Protein AF-A0A938PTU2-F1 (afdb_monomer_lite)

Structure (mmCIF, N/CA/C/O backbone):
data_AF-A0A938PTU2-F1
#
_entry.id   AF-A0A938PTU2-F1
#
loop_
_atom_site.group_PDB
_atom_site.id
_atom_site.type_symbol
_atom_site.label_atom_id
_atom_site.label_alt_id
_atom_site.label_comp_id
_atom_site.label_asym_id
_atom_site.label_entity_id
_atom_site.label_seq_id
_atom_site.pdbx_PDB_ins_code
_atom_site.Cartn_x
_atom_site.Cartn_y
_atom_site.Cartn_z
_atom_site.occupancy
_atom_site.B_iso_or_equiv
_atom_site.auth_seq_id
_atom_site.auth_comp_id
_atom_site.auth_asym_id
_atom_site.auth_atom_id
_atom_site.pdbx_PDB_model_num
ATOM 1 N N . MET A 1 1 ? 15.309 -16.798 3.070 1.00 49.06 1 MET A N 1
ATOM 2 C CA . MET A 1 1 ? 15.385 -15.838 1.944 1.00 49.06 1 MET A CA 1
ATOM 3 C C . MET A 1 1 ? 15.038 -16.570 0.658 1.00 49.06 1 MET A C 1
ATOM 5 O O . MET A 1 1 ? 15.731 -17.523 0.319 1.00 49.06 1 MET A O 1
ATOM 9 N N . HIS A 1 2 ? 13.939 -16.201 -0.005 1.00 51.19 2 HIS A N 1
ATOM 10 C CA . HIS A 1 2 ? 13.496 -16.841 -1.250 1.00 51.19 2 HIS A CA 1
ATOM 11 C C . HIS A 1 2 ? 14.167 -16.181 -2.463 1.00 51.19 2 HIS A C 1
ATOM 13 O O . HIS A 1 2 ? 14.343 -14.970 -2.491 1.00 51.19 2 HIS A O 1
ATOM 19 N N . LYS A 1 3 ? 14.544 -16.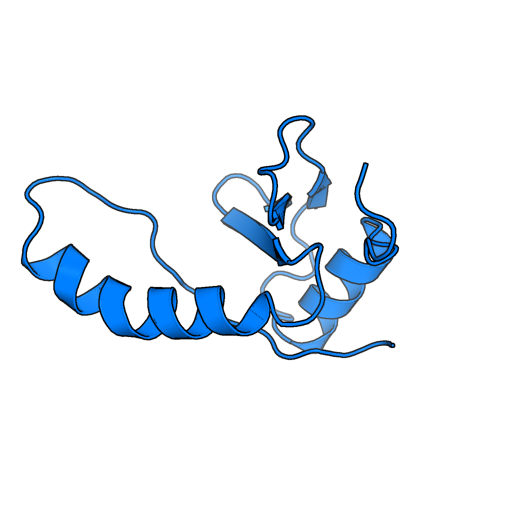979 -3.468 1.00 45.62 3 LYS A N 1
ATOM 20 C CA . LYS A 1 3 ? 15.401 -16.568 -4.598 1.00 45.62 3 LYS A CA 1
ATOM 21 C C . LYS A 1 3 ? 14.755 -15.606 -5.619 1.00 45.62 3 LYS A C 1
ATOM 23 O O . LYS A 1 3 ? 15.465 -15.149 -6.504 1.00 45.62 3 LYS A O 1
ATOM 28 N N . ASN A 1 4 ? 13.467 -15.268 -5.480 1.00 55.12 4 ASN A N 1
ATOM 29 C CA . ASN A 1 4 ? 12.686 -14.517 -6.480 1.00 55.12 4 ASN A CA 1
ATOM 30 C C . ASN A 1 4 ? 12.007 -13.256 -5.908 1.00 55.12 4 ASN A C 1
ATOM 32 O O . ASN A 1 4 ? 10.887 -12.929 -6.293 1.00 55.12 4 ASN A O 1
ATOM 36 N N . GLU A 1 5 ? 12.636 -12.583 -4.947 1.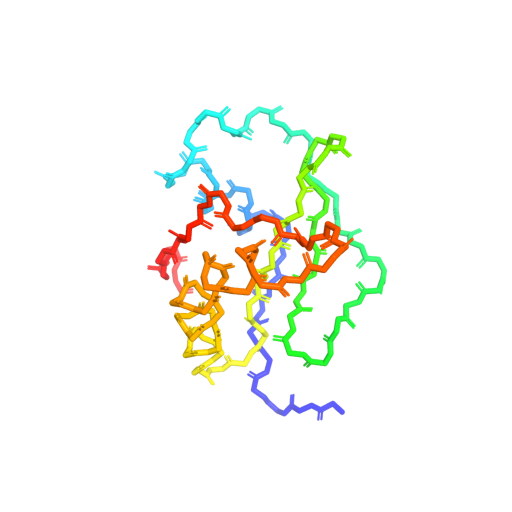00 57.84 5 GLU A N 1
ATOM 37 C CA . GLU A 1 5 ? 12.079 -11.354 -4.373 1.00 57.84 5 GLU A CA 1
ATOM 38 C C . GLU A 1 5 ? 12.160 -10.196 -5.381 1.00 57.84 5 GLU A C 1
ATOM 40 O O . GLU A 1 5 ? 13.226 -9.913 -5.937 1.00 57.84 5 GLU A O 1
ATOM 45 N N . LEU A 1 6 ? 11.034 -9.524 -5.629 1.00 63.72 6 LEU A N 1
ATOM 46 C CA . LEU A 1 6 ? 11.003 -8.330 -6.474 1.00 63.72 6 LEU A CA 1
ATOM 47 C C . LEU A 1 6 ? 11.799 -7.201 -5.801 1.00 63.72 6 LEU A C 1
ATOM 49 O O . LEU A 1 6 ? 11.618 -6.916 -4.614 1.00 63.72 6 LEU A O 1
ATOM 53 N N . LYS A 1 7 ? 12.674 -6.525 -6.557 1.00 62.97 7 LYS A N 1
ATOM 54 C CA . LYS A 1 7 ? 13.428 -5.363 -6.057 1.00 62.97 7 LYS A CA 1
ATOM 55 C C . LYS A 1 7 ? 12.485 -4.178 -5.868 1.00 62.97 7 LYS A C 1
ATOM 57 O O . LYS A 1 7 ? 12.265 -3.392 -6.780 1.00 62.97 7 LYS A O 1
ATOM 62 N N . GLN A 1 8 ? 11.947 -4.050 -4.664 1.00 69.81 8 GLN A N 1
ATOM 63 C CA . GLN A 1 8 ? 10.995 -3.005 -4.310 1.00 69.81 8 GLN A CA 1
ATOM 64 C C . GLN A 1 8 ? 11.670 -1.951 -3.440 1.00 69.81 8 GLN A C 1
ATOM 66 O O . GLN A 1 8 ? 12.246 -2.254 -2.394 1.00 69.81 8 GLN A O 1
ATOM 71 N N . ASN A 1 9 ? 11.602 -0.697 -3.873 1.00 80.25 9 ASN A N 1
ATOM 72 C CA . ASN A 1 9 ? 12.073 0.458 -3.118 1.00 80.25 9 ASN A CA 1
ATOM 73 C C . ASN A 1 9 ? 10.962 1.515 -3.046 1.00 80.25 9 ASN A C 1
ATOM 75 O O . ASN A 1 9 ? 9.983 1.451 -3.788 1.00 80.25 9 ASN A O 1
ATOM 79 N N . SER A 1 10 ? 11.089 2.472 -2.127 1.00 87.12 10 SER A N 1
ATOM 80 C CA . SER A 1 10 ? 10.064 3.503 -1.926 1.00 87.12 10 SER A CA 1
ATOM 81 C C . SER A 1 10 ? 9.835 4.367 -3.171 1.00 87.12 10 SER A C 1
ATOM 83 O O . SER A 1 10 ? 8.723 4.835 -3.374 1.00 87.12 10 SER A O 1
ATOM 85 N N . THR A 1 11 ? 10.848 4.541 -4.027 1.00 91.25 11 THR A N 1
ATOM 86 C CA . THR A 1 11 ? 10.735 5.299 -5.283 1.00 91.25 11 THR A CA 1
ATOM 87 C C . THR A 1 11 ? 9.776 4.632 -6.266 1.00 91.25 11 THR A C 1
ATOM 89 O O . THR A 1 11 ? 8.918 5.309 -6.824 1.00 91.25 11 THR A O 1
ATOM 92 N N . LEU A 1 12 ? 9.869 3.309 -6.437 1.00 91.69 12 LEU A N 1
ATOM 93 C CA . LEU A 1 12 ? 8.929 2.548 -7.262 1.00 91.69 12 LEU A CA 1
ATOM 94 C C . LEU A 1 12 ? 7.502 2.698 -6.729 1.00 91.69 12 LEU A C 1
ATOM 96 O O . LEU A 1 12 ? 6.587 2.990 -7.490 1.00 91.69 12 LEU A O 1
ATOM 100 N N . VAL A 1 13 ? 7.320 2.540 -5.416 1.00 93.50 13 VAL A N 1
ATOM 101 C CA . VAL A 1 13 ? 5.993 2.629 -4.790 1.00 93.50 13 VAL A CA 1
ATOM 102 C C . VAL A 1 13 ? 5.393 4.026 -4.950 1.00 93.50 13 VAL A C 1
ATOM 104 O O . VAL A 1 13 ? 4.233 4.143 -5.333 1.00 93.50 13 VAL A O 1
ATOM 107 N N . ALA A 1 14 ? 6.180 5.082 -4.737 1.00 94.88 14 ALA A N 1
ATOM 108 C CA . ALA A 1 14 ? 5.740 6.457 -4.965 1.00 94.88 14 ALA A CA 1
ATOM 109 C C . ALA A 1 14 ? 5.352 6.701 -6.435 1.00 94.88 14 ALA A C 1
ATOM 111 O O . ALA A 1 14 ? 4.323 7.316 -6.701 1.00 94.88 14 ALA A O 1
ATOM 112 N N . GLY A 1 15 ? 6.121 6.164 -7.390 1.00 95.31 15 GLY A N 1
ATOM 113 C CA . GLY A 1 15 ? 5.796 6.246 -8.815 1.00 95.31 15 GLY A CA 1
ATOM 114 C C . GLY A 1 15 ? 4.483 5.543 -9.171 1.00 95.31 15 GLY A C 1
ATOM 115 O O . GLY A 1 15 ? 3.666 6.101 -9.899 1.00 95.31 15 GLY A O 1
ATOM 116 N N . LEU A 1 16 ? 4.244 4.349 -8.620 1.00 95.12 16 LEU A N 1
ATOM 117 C CA . LEU A 1 16 ? 2.986 3.620 -8.816 1.00 95.12 16 LEU A CA 1
ATOM 118 C C . LEU A 1 16 ? 1.788 4.405 -8.270 1.00 95.12 16 LEU A C 1
ATOM 120 O O . LEU A 1 16 ? 0.768 4.499 -8.950 1.00 95.12 16 LEU A O 1
ATOM 124 N N . ILE A 1 17 ? 1.926 5.006 -7.083 1.00 96.69 17 ILE A N 1
ATOM 125 C CA . ILE A 1 17 ? 0.886 5.857 -6.490 1.00 96.69 17 ILE A CA 1
ATOM 126 C C . ILE A 1 17 ? 0.628 7.073 -7.378 1.00 96.69 17 ILE A C 1
ATOM 128 O O . ILE A 1 17 ? -0.521 7.343 -7.697 1.00 96.69 17 ILE A O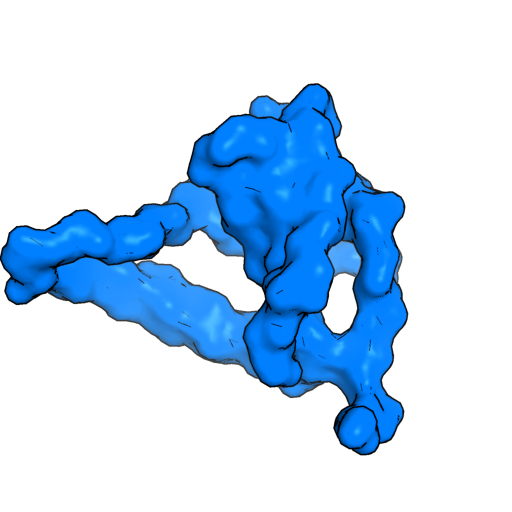 1
ATOM 132 N N . ALA A 1 18 ? 1.669 7.772 -7.830 1.00 96.50 18 ALA A N 1
ATOM 133 C CA . ALA A 1 18 ? 1.505 8.966 -8.656 1.00 96.50 18 ALA A CA 1
ATOM 134 C C . ALA A 1 18 ? 0.782 8.682 -9.985 1.00 96.50 18 ALA A C 1
ATOM 136 O O . ALA A 1 18 ? -0.027 9.492 -10.429 1.00 96.50 18 ALA A O 1
ATOM 137 N N . VAL A 1 19 ? 1.048 7.528 -10.607 1.00 96.62 19 VAL A N 1
ATOM 138 C CA . VAL A 1 19 ? 0.423 7.144 -11.883 1.00 96.62 19 VAL A CA 1
ATOM 139 C C . VAL A 1 19 ? -1.019 6.672 -11.698 1.00 96.62 19 VAL A C 1
ATOM 141 O O . VAL A 1 19 ? -1.877 7.012 -12.508 1.00 96.62 19 VAL A O 1
ATOM 144 N N . GLN A 1 20 ? -1.291 5.869 -10.670 1.00 96.62 20 GLN A N 1
ATOM 145 C CA . GLN A 1 20 ? -2.570 5.156 -10.550 1.00 96.62 20 GLN A CA 1
ATOM 146 C C . GLN A 1 20 ? -3.543 5.816 -9.572 1.00 96.62 20 GLN A C 1
ATOM 148 O O . GLN A 1 20 ? -4.756 5.701 -9.732 1.00 96.62 20 GLN A O 1
ATOM 153 N N . PHE A 1 21 ? -3.020 6.530 -8.577 1.00 96.50 21 PHE A N 1
ATOM 154 C CA . PHE A 1 21 ? -3.781 7.180 -7.513 1.00 96.50 21 PHE A CA 1
ATOM 155 C C . PHE A 1 21 ? -3.254 8.602 -7.257 1.00 96.50 21 PHE A C 1
ATOM 157 O O . PHE A 1 21 ? -2.770 8.896 -6.158 1.00 96.50 21 PHE A O 1
ATOM 164 N N . PRO A 1 22 ? -3.331 9.502 -8.256 1.00 96.62 22 PRO A N 1
ATOM 165 C CA . PRO A 1 22 ? -2.754 10.845 -8.170 1.00 96.62 22 PRO A CA 1
ATOM 166 C C . PRO A 1 22 ? -3.279 11.657 -6.978 1.00 96.62 22 PRO A C 1
ATOM 168 O O . PRO A 1 22 ? -2.564 12.491 -6.441 1.00 96.62 22 PRO A O 1
ATOM 171 N N . GLN A 1 23 ? -4.488 11.373 -6.485 1.00 96.75 23 GLN A N 1
ATOM 172 C CA . GLN A 1 23 ? -5.037 11.999 -5.279 1.00 96.75 23 GLN A CA 1
ATOM 173 C C . GLN A 1 23 ? -4.228 11.721 -3.996 1.00 96.75 23 GLN A C 1
ATOM 175 O O . GLN A 1 23 ? -4.424 12.405 -2.994 1.00 96.75 23 GLN A O 1
ATOM 180 N N . TYR A 1 24 ? -3.337 10.726 -4.007 1.00 96.69 24 TYR A N 1
ATOM 181 C CA . TYR A 1 24 ? -2.487 10.361 -2.874 1.00 96.69 24 TYR A CA 1
ATOM 182 C C . TYR A 1 24 ? -0.993 10.621 -3.125 1.00 96.69 24 TYR A C 1
ATOM 184 O O . TYR A 1 24 ? -0.184 10.290 -2.260 1.00 96.69 24 TYR A O 1
ATOM 192 N N . SER A 1 25 ? -0.605 11.193 -4.274 1.00 95.56 25 SER A N 1
ATOM 193 C CA . SER A 1 25 ? 0.811 11.357 -4.659 1.00 95.56 25 SER A CA 1
ATOM 194 C C . SER A 1 25 ? 1.609 12.230 -3.694 1.00 95.56 25 SER A C 1
ATOM 196 O O . SER A 1 25 ? 2.791 11.984 -3.477 1.00 95.56 25 SER A O 1
ATOM 198 N N . GLU A 1 26 ? 0.946 13.216 -3.091 1.00 95.38 26 GLU A N 1
ATOM 199 C CA . GLU A 1 26 ? 1.565 14.182 -2.180 1.00 95.38 26 GLU A CA 1
ATOM 200 C C . GLU A 1 26 ? 1.647 13.679 -0.730 1.00 95.38 26 GLU A C 1
ATOM 202 O O . GLU A 1 26 ? 2.186 14.363 0.143 1.00 95.38 26 GLU A O 1
ATOM 207 N N . LEU A 1 27 ? 1.100 12.494 -0.434 1.00 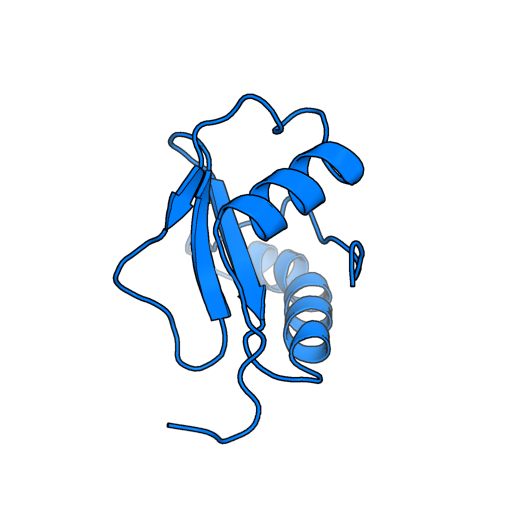96.75 27 LEU A N 1
ATOM 208 C CA . LEU A 1 27 ? 1.134 11.949 0.917 1.00 96.75 27 LEU A CA 1
ATOM 209 C C . LEU A 1 27 ? 2.527 11.377 1.246 1.00 96.75 27 LEU A C 1
ATOM 211 O O . LEU A 1 27 ? 3.114 10.664 0.430 1.00 96.75 27 LEU A O 1
ATOM 215 N N . PRO A 1 28 ? 3.053 11.610 2.467 1.00 95.88 28 PRO A N 1
ATOM 216 C CA . PRO A 1 28 ? 4.322 11.029 2.897 1.00 95.88 28 PRO A CA 1
ATOM 217 C C . PRO A 1 28 ? 4.315 9.501 2.804 1.00 95.88 28 PRO A C 1
ATOM 219 O O . PRO A 1 28 ? 3.407 8.858 3.325 1.00 95.88 28 PRO A O 1
ATOM 222 N N . LEU A 1 29 ? 5.354 8.916 2.203 1.00 95.62 29 LEU A N 1
ATOM 223 C CA . LEU A 1 29 ? 5.499 7.468 2.059 1.00 95.62 29 LEU A CA 1
ATOM 224 C C . LEU A 1 29 ? 6.684 6.955 2.884 1.00 95.62 29 LEU A C 1
ATOM 226 O O . LEU A 1 29 ? 7.832 7.324 2.635 1.00 95.62 29 LEU A O 1
ATOM 230 N N . GLN A 1 30 ? 6.421 6.062 3.837 1.00 93.75 30 GLN A N 1
ATOM 231 C CA . GLN A 1 30 ? 7.447 5.501 4.719 1.00 93.75 30 GLN A CA 1
ATOM 232 C C . GLN A 1 30 ? 7.411 3.968 4.719 1.00 93.75 30 GLN A C 1
ATOM 234 O O . GLN A 1 30 ? 6.351 3.389 4.958 1.00 93.75 30 GLN A O 1
ATOM 239 N N . PRO A 1 31 ? 8.540 3.275 4.485 1.00 91.38 31 PRO A N 1
ATOM 240 C CA . PRO A 1 31 ? 8.584 1.823 4.613 1.00 91.38 31 PRO A CA 1
ATOM 241 C C . PRO A 1 31 ? 8.408 1.420 6.081 1.00 91.38 31 PRO A C 1
ATOM 243 O O . PRO A 1 31 ? 9.028 2.007 6.969 1.00 91.38 31 PRO A O 1
ATOM 246 N N . LEU A 1 32 ? 7.602 0.393 6.346 1.00 90.19 32 LEU A N 1
ATOM 247 C CA . LEU A 1 32 ? 7.541 -0.207 7.678 1.00 90.19 32 LEU A CA 1
ATOM 248 C C . LEU A 1 32 ? 8.629 -1.274 7.832 1.00 90.19 32 LEU A C 1
ATOM 250 O O . LEU A 1 32 ? 8.866 -2.074 6.928 1.00 90.19 32 LEU A O 1
ATOM 254 N N . ALA A 1 33 ? 9.260 -1.311 9.010 1.00 77.12 33 ALA A N 1
ATOM 255 C CA . ALA A 1 33 ? 10.252 -2.333 9.350 1.00 77.12 33 ALA A CA 1
ATOM 256 C C . ALA A 1 33 ? 9.637 -3.746 9.399 1.00 77.12 33 ALA A C 1
ATOM 258 O O . ALA A 1 33 ? 10.291 -4.726 9.048 1.00 77.12 33 ALA A O 1
ATOM 259 N N . ALA A 1 34 ? 8.365 -3.844 9.795 1.00 68.12 34 ALA A N 1
ATOM 260 C CA . ALA A 1 34 ? 7.592 -5.073 9.712 1.00 68.12 34 ALA A CA 1
ATOM 261 C C . ALA A 1 34 ? 7.036 -5.234 8.290 1.00 68.12 34 ALA A C 1
ATOM 263 O O . ALA A 1 34 ? 6.122 -4.519 7.882 1.00 68.12 34 ALA A O 1
ATOM 264 N N . SER A 1 35 ? 7.582 -6.192 7.543 1.00 65.62 35 SER A N 1
ATOM 265 C CA . SER A 1 35 ? 6.984 -6.689 6.303 1.00 65.62 35 SER A CA 1
ATOM 266 C C . SER A 1 35 ? 6.504 -8.116 6.541 1.00 65.62 35 SER A C 1
ATOM 268 O O . SER A 1 35 ? 7.200 -8.922 7.159 1.00 65.62 35 SER A O 1
ATOM 270 N N . GLY A 1 36 ? 5.276 -8.417 6.118 1.00 66.12 36 GLY A N 1
ATOM 271 C CA . GLY A 1 36 ? 4.796 -9.796 6.116 1.00 66.12 36 GLY A CA 1
ATOM 272 C C . GLY A 1 36 ? 5.620 -10.630 5.133 1.00 66.12 36 GLY A C 1
ATOM 273 O O . GLY A 1 36 ? 6.268 -10.088 4.241 1.00 66.12 36 GLY A O 1
ATOM 274 N N . SER A 1 37 ? 5.569 -11.957 5.242 1.00 70.94 37 SER A N 1
ATOM 275 C CA . SER A 1 37 ? 6.328 -12.848 4.349 1.00 70.94 37 SER A CA 1
ATOM 276 C C . SER A 1 37 ? 6.001 -12.667 2.857 1.00 70.94 37 SER A C 1
ATOM 278 O O . SER A 1 37 ? 6.832 -12.991 2.011 1.00 70.94 37 SER A O 1
ATOM 280 N N . SER A 1 38 ? 4.813 -12.144 2.536 1.00 79.94 38 SER A N 1
ATOM 281 C CA . SER A 1 38 ? 4.280 -12.010 1.175 1.00 79.94 38 SER A CA 1
ATOM 282 C C . SER A 1 38 ? 4.165 -10.573 0.657 1.00 79.94 38 SER A C 1
ATOM 284 O O . SER A 1 38 ? 3.991 -10.385 -0.545 1.00 79.94 38 SER A O 1
ATOM 286 N N . ASN A 1 39 ? 4.241 -9.561 1.529 1.00 87.25 39 ASN A N 1
ATOM 287 C CA . ASN A 1 39 ? 4.040 -8.160 1.155 1.00 87.25 39 ASN A CA 1
ATOM 288 C C . ASN A 1 39 ? 5.009 -7.236 1.894 1.00 87.25 39 ASN A C 1
ATOM 290 O O . ASN A 1 39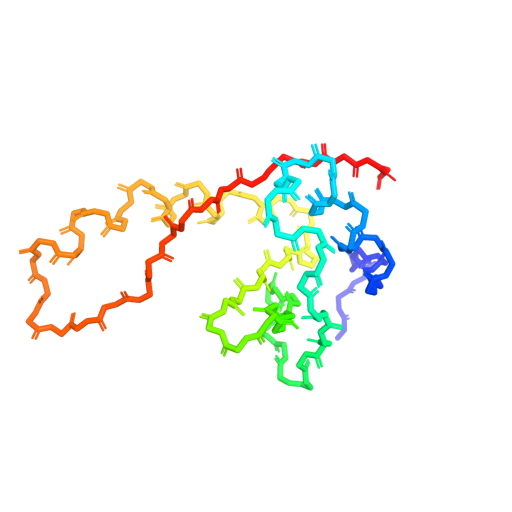 ? 5.138 -7.304 3.121 1.00 87.25 39 ASN A O 1
ATOM 294 N N . ARG A 1 40 ? 5.594 -6.288 1.161 1.00 89.38 40 ARG A N 1
ATOM 295 C CA . ARG A 1 40 ? 6.218 -5.105 1.756 1.00 89.38 40 ARG A CA 1
ATOM 296 C C . ARG A 1 40 ? 5.146 -4.077 2.061 1.00 89.38 40 ARG A C 1
ATOM 298 O O . ARG A 1 40 ? 4.246 -3.840 1.256 1.00 89.38 40 ARG A O 1
ATOM 305 N N . LEU A 1 41 ? 5.255 -3.495 3.249 1.00 91.81 41 LEU A N 1
ATOM 306 C CA . LEU A 1 41 ? 4.290 -2.542 3.766 1.00 91.81 41 LEU A CA 1
ATOM 307 C C . LEU A 1 41 ? 4.895 -1.143 3.769 1.00 91.81 41 LEU A C 1
ATOM 309 O O . LEU A 1 41 ? 6.030 -0.947 4.214 1.00 91.81 41 LEU A O 1
ATOM 313 N N . TYR A 1 42 ? 4.113 -0.175 3.308 1.00 93.25 42 TYR A N 1
ATOM 314 C CA . TYR A 1 42 ? 4.458 1.239 3.360 1.00 93.25 42 TYR A CA 1
ATOM 315 C C . TYR A 1 42 ? 3.307 2.007 3.998 1.00 93.25 42 TYR A C 1
ATOM 317 O O . TYR A 1 42 ? 2.151 1.823 3.622 1.00 93.25 42 TYR A O 1
ATOM 325 N N . ARG A 1 43 ? 3.615 2.872 4.959 1.00 95.06 43 ARG A N 1
ATOM 326 C CA . ARG A 1 43 ? 2.666 3.847 5.487 1.00 95.06 43 ARG A CA 1
ATOM 327 C C . ARG A 1 43 ? 2.562 4.990 4.485 1.00 95.06 43 ARG A C 1
ATOM 329 O O . ARG A 1 43 ? 3.595 5.497 4.048 1.00 95.06 43 ARG A O 1
ATOM 336 N N . LEU A 1 44 ? 1.338 5.368 4.139 1.00 96.44 44 LEU A N 1
ATOM 337 C CA . LEU A 1 44 ? 1.026 6.473 3.243 1.00 96.44 44 LEU A CA 1
ATOM 338 C C . LEU A 1 44 ? 0.184 7.500 4.008 1.00 96.44 44 LEU A C 1
ATOM 340 O O . LEU A 1 44 ? -0.940 7.220 4.421 1.00 96.44 44 LEU A O 1
ATOM 344 N N . GLY A 1 45 ? 0.750 8.678 4.249 1.00 95.81 45 GLY A N 1
ATOM 345 C CA . GLY A 1 45 ? 0.174 9.644 5.180 1.00 95.81 45 GLY A CA 1
ATOM 346 C C . GLY A 1 45 ? 0.015 9.054 6.586 1.00 95.81 45 GLY A C 1
ATOM 347 O O . GLY A 1 45 ? 0.837 8.256 7.039 1.00 95.81 45 GLY A O 1
ATOM 348 N N . ASN A 1 46 ? -1.048 9.447 7.282 1.00 93.81 46 ASN A N 1
ATOM 349 C CA . ASN A 1 46 ? -1.296 8.988 8.651 1.00 93.81 46 ASN A CA 1
ATOM 350 C C . ASN A 1 46 ? -2.166 7.727 8.703 1.00 93.81 46 ASN A C 1
ATOM 352 O O . ASN A 1 46 ? -1.949 6.883 9.575 1.00 93.81 46 ASN A O 1
ATOM 356 N N . ASP A 1 47 ? -3.060 7.559 7.726 1.00 92.88 47 ASP A N 1
ATOM 357 C CA . ASP A 1 47 ? -4.185 6.623 7.836 1.00 92.88 47 ASP A CA 1
ATOM 358 C C . ASP A 1 47 ? -4.147 5.478 6.817 1.00 92.88 47 ASP A C 1
ATOM 360 O O . ASP A 1 47 ? -4.883 4.504 6.960 1.00 92.88 47 ASP A O 1
ATOM 364 N N . LEU A 1 48 ? -3.288 5.557 5.792 1.00 95.75 48 LEU A N 1
ATOM 365 C CA . LEU A 1 48 ? -3.264 4.578 4.708 1.00 95.75 48 LEU A CA 1
ATOM 366 C C . LEU A 1 48 ? -2.058 3.645 4.795 1.00 95.75 48 LEU A C 1
ATOM 368 O O . LEU A 1 48 ? -0.963 3.998 5.248 1.00 95.75 48 LEU A O 1
ATOM 372 N N . LEU A 1 49 ? -2.271 2.428 4.303 1.00 94.31 49 LEU A N 1
ATOM 373 C CA . LEU A 1 49 ? -1.262 1.386 4.212 1.00 94.31 49 LEU A CA 1
ATOM 374 C C . LEU A 1 49 ? -1.221 0.846 2.784 1.00 94.31 49 LEU A C 1
ATOM 376 O O . LEU A 1 49 ? -2.226 0.371 2.261 1.00 94.31 49 LEU A O 1
ATOM 380 N N . VAL A 1 50 ? -0.042 0.871 2.174 1.00 93.94 50 VAL A N 1
ATOM 381 C CA . VAL A 1 50 ? 0.217 0.261 0.870 1.00 93.94 50 VAL A CA 1
ATOM 382 C C . VAL A 1 50 ? 0.826 -1.117 1.085 1.00 93.94 50 VAL A C 1
ATOM 384 O O . VAL A 1 50 ? 1.806 -1.272 1.818 1.00 93.94 50 VAL A O 1
ATOM 387 N N . ARG A 1 51 ? 0.244 -2.118 0.423 1.00 92.38 51 ARG A N 1
ATOM 388 C CA . ARG A 1 51 ? 0.704 -3.509 0.413 1.00 92.38 51 ARG A CA 1
ATOM 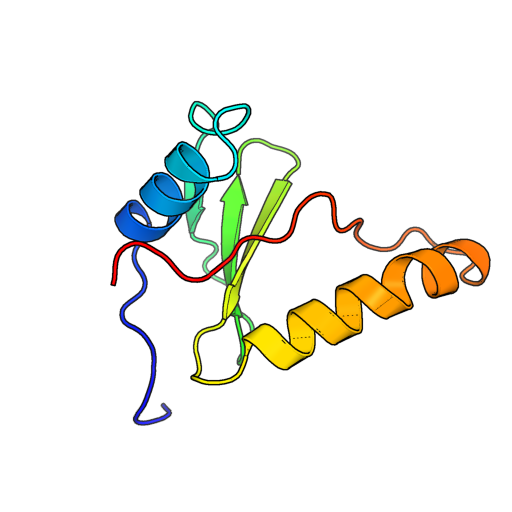389 C C . ARG A 1 51 ? 1.216 -3.834 -0.981 1.00 92.38 51 ARG A C 1
ATOM 391 O O . ARG A 1 51 ? 0.438 -3.817 -1.929 1.00 92.38 51 ARG A O 1
ATOM 398 N N . LEU A 1 52 ? 2.509 -4.120 -1.097 1.00 90.31 52 LEU A N 1
ATOM 399 C CA . LEU A 1 52 ? 3.130 -4.479 -2.366 1.00 90.31 52 LEU A CA 1
ATOM 400 C C . LEU A 1 52 ? 3.618 -5.937 -2.320 1.00 90.31 52 LEU A C 1
ATOM 402 O O . LEU A 1 52 ? 4.471 -6.250 -1.481 1.00 90.31 52 LEU A O 1
ATOM 406 N N . PRO A 1 53 ? 3.111 -6.835 -3.186 1.00 89.38 53 PRO A N 1
ATOM 407 C CA . PRO A 1 53 ? 3.492 -8.243 -3.160 1.00 89.38 53 PRO A CA 1
ATOM 408 C C . PRO A 1 53 ? 4.969 -8.451 -3.472 1.00 89.38 53 PRO A C 1
ATOM 410 O O . PRO A 1 53 ? 5.454 -7.950 -4.478 1.00 89.38 53 PRO A O 1
ATOM 413 N N . THR A 1 54 ? 5.688 -9.228 -2.666 1.00 85.69 54 THR A N 1
ATOM 414 C CA . THR A 1 54 ? 7.138 -9.453 -2.843 1.00 85.69 54 THR A CA 1
ATOM 415 C C . THR A 1 54 ? 7.474 -10.597 -3.797 1.00 85.69 54 THR A C 1
ATOM 417 O O . THR A 1 54 ? 8.630 -10.740 -4.202 1.00 85.69 54 THR A O 1
ATOM 420 N N . GLN A 1 55 ? 6.480 -11.413 -4.158 1.00 82.06 55 GLN A N 1
ATOM 421 C CA . GLN A 1 55 ? 6.636 -12.621 -4.965 1.00 82.06 55 GLN A CA 1
ATOM 422 C C . GLN A 1 55 ? 5.799 -12.559 -6.252 1.00 82.06 55 GLN A C 1
ATOM 424 O O . GLN A 1 55 ? 4.670 -12.051 -6.227 1.00 82.06 55 GLN A O 1
ATOM 429 N N . PRO A 1 56 ? 6.292 -13.140 -7.364 1.00 75.81 56 PRO A N 1
ATOM 430 C CA . PRO A 1 56 ? 5.486 -13.355 -8.561 1.00 75.81 56 PRO A CA 1
ATOM 431 C C . PRO A 1 56 ? 4.185 -14.099 -8.230 1.00 75.81 56 PRO A C 1
ATOM 433 O O . PRO A 1 56 ? 4.195 -15.068 -7.474 1.00 75.81 56 PRO A O 1
ATOM 436 N N . GLY A 1 57 ? 3.062 -13.639 -8.785 1.00 78.88 57 GLY A N 1
ATOM 437 C CA . GLY A 1 57 ? 1.737 -14.214 -8.521 1.00 78.88 57 GLY A CA 1
ATOM 438 C C . GLY A 1 57 ? 1.053 -13.722 -7.238 1.00 78.88 57 GLY A C 1
ATOM 439 O O . GLY A 1 57 ? -0.121 -14.022 -7.034 1.00 78.88 57 GLY A O 1
ATOM 440 N N . GLY A 1 58 ? 1.717 -12.905 -6.411 1.00 79.25 58 GLY A N 1
ATOM 441 C CA . GLY A 1 58 ? 1.117 -12.335 -5.199 1.00 79.25 58 GLY A CA 1
ATOM 442 C C . GLY A 1 58 ? -0.089 -11.413 -5.450 1.00 79.25 58 GLY A C 1
ATOM 443 O O . GLY A 1 58 ? -0.888 -11.190 -4.548 1.00 79.25 58 GLY A O 1
ATOM 444 N N . GLY A 1 59 ? -0.301 -10.948 -6.686 1.00 82.31 59 GLY A N 1
ATOM 445 C CA . GLY A 1 59 ? -1.537 -10.253 -7.071 1.00 82.31 59 GLY A CA 1
ATOM 446 C C . GLY A 1 59 ? -2.803 -11.104 -6.890 1.00 82.31 59 GLY A C 1
ATOM 447 O O . GLY A 1 59 ? -3.857 -10.571 -6.556 1.00 82.31 59 GLY A O 1
ATOM 448 N N . ALA A 1 60 ? -2.711 -12.436 -7.002 1.00 84.69 60 ALA A N 1
ATOM 449 C CA . ALA A 1 60 ? -3.866 -13.321 -6.842 1.00 84.69 60 ALA A CA 1
ATOM 450 C C . ALA A 1 60 ? -4.481 -13.250 -5.431 1.00 84.69 60 ALA A C 1
ATOM 452 O O . ALA A 1 60 ? -5.701 -13.346 -5.283 1.00 84.69 60 ALA A O 1
ATOM 453 N N . SER A 1 61 ? -3.662 -13.047 -4.390 1.00 83.88 61 SER A N 1
ATOM 454 C CA . SER A 1 61 ? -4.185 -12.857 -3.033 1.00 83.88 61 SER A CA 1
ATOM 455 C C . SER A 1 61 ? -4.895 -11.517 -2.881 1.00 83.88 61 SER A C 1
ATOM 457 O O . SER A 1 61 ? -5.916 -11.470 -2.206 1.00 83.88 61 SER A O 1
ATOM 459 N N . ILE A 1 62 ? -4.412 -10.457 -3.541 1.00 87.06 62 ILE A N 1
ATOM 460 C CA . ILE A 1 62 ? -5.066 -9.139 -3.515 1.00 87.06 62 ILE A CA 1
ATOM 461 C C . ILE A 1 62 ? -6.452 -9.222 -4.157 1.00 87.06 62 ILE A C 1
ATOM 463 O O . ILE A 1 62 ? -7.422 -8.769 -3.559 1.00 87.06 62 ILE A O 1
ATOM 467 N N . ILE A 1 63 ? -6.565 -9.873 -5.319 1.00 88.81 63 ILE A N 1
ATOM 468 C CA . ILE A 1 63 ? -7.851 -10.068 -6.010 1.00 88.81 63 ILE A CA 1
ATOM 469 C C . ILE A 1 63 ? -8.834 -10.830 -5.114 1.00 88.81 63 ILE A C 1
ATOM 471 O O . ILE A 1 63 ? -9.997 -10.449 -4.981 1.00 88.81 63 ILE A O 1
ATOM 475 N N . LYS A 1 64 ? -8.365 -11.899 -4.459 1.00 89.69 64 LYS A N 1
ATOM 476 C CA . LYS A 1 64 ? -9.197 -12.663 -3.527 1.00 89.69 64 LYS A CA 1
ATOM 477 C C . LYS A 1 64 ? -9.637 -11.801 -2.342 1.00 89.69 64 LYS A C 1
ATOM 479 O O . LYS A 1 64 ? -10.812 -11.814 -1.999 1.00 89.69 64 LYS A O 1
ATOM 484 N N . GLU A 1 65 ? -8.729 -11.057 -1.723 1.00 89.19 65 GLU A N 1
ATOM 485 C CA . GLU A 1 65 ? -9.072 -10.171 -0.608 1.00 89.19 65 GLU A CA 1
ATOM 486 C C . GLU A 1 65 ? -10.097 -9.109 -1.022 1.00 89.19 65 GLU A C 1
ATOM 488 O O . GLU A 1 65 ? -11.080 -8.925 -0.313 1.00 89.19 65 GLU A O 1
ATOM 493 N N . GLN A 1 66 ? -9.933 -8.488 -2.192 1.00 90.44 66 GLN A N 1
ATOM 494 C CA . GLN A 1 66 ? -10.884 -7.513 -2.729 1.00 90.44 66 GLN A CA 1
ATOM 495 C C . GLN A 1 66 ? -12.284 -8.111 -2.919 1.00 90.44 66 GLN A C 1
ATOM 497 O O . GLN A 1 66 ? -13.272 -7.465 -2.586 1.00 90.44 66 GLN A O 1
ATOM 502 N N . ALA A 1 67 ? -12.379 -9.347 -3.415 1.00 92.00 67 ALA A N 1
ATOM 503 C CA . ALA A 1 67 ? -13.663 -10.014 -3.616 1.00 92.00 67 ALA A CA 1
ATOM 504 C C . ALA A 1 67 ? -14.383 -10.345 -2.295 1.00 92.00 67 ALA A C 1
ATOM 506 O O . ALA A 1 67 ? -15.608 -10.280 -2.227 1.00 92.00 67 ALA A O 1
ATOM 507 N N . TRP A 1 68 ? -13.636 -10.708 -1.248 1.00 92.75 68 TRP A N 1
ATOM 508 C CA . TRP A 1 68 ? -14.210 -11.143 0.031 1.00 92.75 68 TRP A CA 1
ATOM 509 C C . TRP A 1 68 ? -14.396 -10.017 1.048 1.00 92.75 68 TRP A C 1
ATOM 511 O O . TRP A 1 68 ? -15.215 -10.156 1.952 1.00 92.75 68 TRP A O 1
ATOM 521 N N . GLN A 1 69 ? -13.668 -8.910 0.924 1.00 91.81 69 GLN A N 1
ATOM 522 C CA . GLN A 1 69 ? -13.710 -7.799 1.871 1.00 91.81 69 GLN A CA 1
ATOM 523 C C . GLN A 1 69 ? -15.119 -7.227 2.128 1.00 91.81 69 GLN A C 1
ATOM 525 O O . GLN A 1 69 ? -15.459 -7.127 3.308 1.00 91.81 69 GLN A O 1
ATOM 530 N N . PRO A 1 70 ? -15.971 -6.927 1.125 1.00 89.38 70 PRO A N 1
ATOM 531 C CA . PRO A 1 70 ? -17.317 -6.417 1.404 1.00 89.38 70 PRO A CA 1
ATOM 532 C C . PRO A 1 70 ? -18.190 -7.458 2.119 1.00 89.38 70 PRO A C 1
ATOM 534 O O . PRO A 1 70 ? -18.852 -7.141 3.101 1.00 89.38 70 PRO A O 1
ATOM 537 N N . VAL A 1 71 ? -18.101 -8.729 1.708 1.00 92.75 71 VAL A N 1
ATOM 538 C CA . VAL A 1 71 ? -18.833 -9.840 2.340 1.00 92.75 71 VAL A CA 1
ATOM 539 C C . VAL A 1 71 ? -18.427 -9.997 3.809 1.00 92.75 71 VAL A C 1
ATOM 541 O O . VAL A 1 71 ? -19.266 -10.184 4.683 1.00 92.75 71 VAL A O 1
ATOM 544 N N . LEU A 1 72 ? -17.130 -9.908 4.109 1.00 91.06 72 LEU A N 1
ATOM 545 C CA . LEU A 1 72 ? -16.635 -10.010 5.480 1.00 91.06 72 LEU A CA 1
ATOM 546 C C . LEU A 1 72 ? -17.019 -8.792 6.327 1.00 91.06 72 LEU A C 1
ATOM 548 O O . LEU A 1 72 ? -17.333 -8.967 7.501 1.00 91.06 72 LEU A O 1
ATOM 552 N N . GLN A 1 73 ? -17.029 -7.584 5.756 1.00 88.62 73 GLN A N 1
ATOM 553 C CA . GLN A 1 73 ? -17.463 -6.377 6.468 1.00 88.62 73 GLN A CA 1
ATOM 554 C C . GLN A 1 73 ? -18.926 -6.463 6.918 1.00 88.62 73 GLN A C 1
ATOM 556 O O . GLN A 1 73 ? -19.244 -6.009 8.012 1.00 88.62 73 GLN A O 1
ATOM 561 N N . GLU A 1 74 ? -19.803 -7.080 6.126 1.00 90.81 74 GLU A N 1
ATOM 562 C CA . GLU A 1 74 ? -21.221 -7.248 6.476 1.00 90.81 74 GLU A CA 1
ATOM 563 C C . GLU A 1 74 ? -21.459 -8.274 7.595 1.00 90.81 74 GLU A C 1
ATOM 565 O O . GLU A 1 74 ? -22.469 -8.209 8.299 1.00 90.81 74 GLU A O 1
ATOM 570 N N . HIS A 1 75 ? -20.545 -9.232 7.769 1.00 92.81 75 HIS A N 1
ATOM 571 C CA . HIS A 1 75 ? -20.753 -10.388 8.644 1.00 92.81 75 HIS A CA 1
ATOM 572 C C . HIS A 1 75 ? -19.866 -10.424 9.893 1.00 92.81 75 HIS A C 1
ATOM 574 O O . HIS A 1 75 ? -20.086 -11.271 10.763 1.00 92.81 75 HIS A O 1
ATOM 580 N N . LEU A 1 76 ? -18.873 -9.541 10.014 1.00 91.06 76 LEU A N 1
ATOM 581 C CA . LEU A 1 76 ? -17.987 -9.501 11.175 1.00 91.06 76 LEU A CA 1
ATOM 582 C C . LEU A 1 76 ? -18.432 -8.435 12.186 1.00 91.06 76 LEU A C 1
ATOM 584 O O . LEU A 1 76 ? -18.692 -7.297 11.811 1.00 91.06 76 LEU A O 1
ATOM 588 N N . PRO A 1 77 ? -18.453 -8.756 13.493 1.00 92.19 77 PRO A N 1
ATOM 589 C CA . PRO A 1 77 ? -18.820 -7.798 14.538 1.00 92.19 77 PRO A CA 1
ATOM 590 C C . PRO A 1 77 ? -17.697 -6.795 14.864 1.00 92.19 77 PRO A C 1
ATOM 592 O O . PRO A 1 77 ? -17.814 -6.037 15.824 1.00 92.19 77 PRO A O 1
ATOM 595 N N . VAL A 1 78 ? -16.586 -6.830 14.123 1.00 92.44 78 VAL A N 1
ATOM 596 C CA . VAL A 1 78 ? -15.393 -6.006 14.342 1.00 92.44 78 VAL A CA 1
ATOM 597 C C . VAL A 1 78 ? -14.986 -5.324 13.045 1.00 92.44 78 VAL A C 1
ATOM 599 O O . VAL A 1 78 ? -15.141 -5.891 11.963 1.00 92.44 78 VAL A O 1
ATOM 602 N N . GLU A 1 79 ? -14.417 -4.127 13.162 1.00 88.06 79 GLU A N 1
ATOM 603 C CA . GLU A 1 79 ? -13.859 -3.420 12.015 1.00 88.06 79 GLU A CA 1
ATOM 604 C C . GLU A 1 79 ? -12.677 -4.194 11.426 1.00 88.06 79 GLU A C 1
ATOM 606 O O . GLU A 1 79 ? -11.761 -4.621 12.136 1.00 88.06 79 GLU A O 1
ATOM 611 N N . ILE A 1 80 ? -12.696 -4.356 10.104 1.00 89.62 80 ILE A N 1
ATOM 612 C CA . ILE A 1 80 ? -11.599 -4.945 9.340 1.00 89.62 80 ILE A CA 1
ATOM 613 C C . ILE A 1 80 ? -11.015 -3.918 8.366 1.00 89.62 80 ILE A C 1
ATOM 615 O O . ILE A 1 80 ? -11.741 -3.024 7.920 1.00 89.62 80 ILE A O 1
ATOM 619 N N . PRO A 1 81 ? -9.726 -4.045 7.993 1.00 88.25 81 PRO A N 1
ATOM 620 C CA . PRO A 1 81 ? -9.095 -3.129 7.050 1.00 88.25 81 PRO A CA 1
ATOM 621 C C . PRO A 1 81 ? -9.895 -2.987 5.751 1.00 88.25 81 PRO A C 1
ATOM 623 O O . PRO A 1 81 ? -10.251 -3.983 5.117 1.00 88.25 81 PRO A O 1
ATOM 626 N N . GLN A 1 82 ? -10.153 -1.743 5.346 1.00 90.62 82 GLN A N 1
ATOM 627 C CA . GLN A 1 82 ? -10.859 -1.450 4.105 1.00 90.62 82 GLN A CA 1
ATOM 628 C C . GLN A 1 82 ? -9.888 -1.382 2.923 1.00 90.62 82 GLN A C 1
ATOM 630 O O . GLN A 1 82 ? -8.883 -0.671 2.970 1.00 90.62 82 GLN A O 1
ATOM 635 N N . ILE A 1 83 ? -10.207 -2.090 1.838 1.00 92.75 83 ILE A N 1
ATOM 636 C CA . ILE A 1 83 ? -9.485 -1.952 0.569 1.00 92.75 83 ILE A CA 1
ATOM 637 C C . ILE A 1 83 ? -10.102 -0.770 -0.176 1.00 92.75 83 ILE A C 1
ATOM 639 O O . ILE A 1 83 ? -11.199 -0.876 -0.715 1.00 92.75 83 ILE A O 1
ATOM 643 N N . ILE A 1 84 ? -9.409 0.368 -0.179 1.00 93.12 84 ILE A N 1
ATOM 644 C CA . ILE A 1 84 ? -9.898 1.595 -0.829 1.00 93.12 84 ILE A CA 1
ATOM 645 C C . ILE A 1 84 ? -9.483 1.707 -2.300 1.00 93.12 84 ILE A C 1
ATOM 647 O O . ILE A 1 84 ? -10.077 2.471 -3.054 1.00 93.12 84 ILE A O 1
ATOM 651 N N . ALA A 1 85 ? -8.449 0.967 -2.702 1.00 93.06 85 ALA A N 1
ATOM 652 C CA . ALA A 1 85 ? -7.897 0.982 -4.047 1.00 93.06 85 ALA A CA 1
ATOM 653 C C . ALA A 1 85 ? -7.063 -0.281 -4.297 1.00 93.06 85 ALA A C 1
ATOM 655 O O . ALA A 1 85 ? -6.397 -0.784 -3.388 1.00 93.06 85 ALA A O 1
ATOM 656 N N . VAL A 1 86 ? -7.073 -0.764 -5.539 1.00 94.00 86 VAL A N 1
ATOM 657 C CA . VAL A 1 86 ? -6.198 -1.836 -6.028 1.00 94.00 86 VAL A CA 1
ATOM 658 C C . VAL A 1 86 ? -5.540 -1.340 -7.305 1.00 94.00 86 VAL A C 1
ATOM 660 O O . VAL A 1 86 ? -6.220 -0.822 -8.186 1.00 94.00 86 VAL A O 1
ATOM 663 N N . GLY A 1 87 ? -4.212 -1.427 -7.351 1.00 92.62 87 GLY A N 1
ATOM 664 C CA . GLY A 1 87 ? -3.422 -1.031 -8.513 1.00 92.62 87 GLY A CA 1
ATOM 665 C C . GLY A 1 87 ? -3.015 -2.229 -9.358 1.00 92.62 87 GLY A C 1
ATOM 666 O O . GLY A 1 87 ? -3.038 -3.370 -8.899 1.00 92.62 87 GLY A O 1
ATOM 667 N N . GLU A 1 88 ? -2.577 -1.936 -10.571 1.00 91.25 88 GLU A N 1
ATOM 668 C CA . GLU A 1 88 ? -2.032 -2.885 -11.532 1.00 91.25 88 GLU A CA 1
ATOM 669 C C . GLU A 1 88 ? -0.497 -2.799 -11.583 1.00 91.25 88 GLU A C 1
ATOM 671 O O . GLU A 1 88 ? 0.090 -1.760 -11.248 1.00 91.25 88 GLU A O 1
ATOM 676 N N . PRO A 1 89 ? 0.198 -3.866 -12.014 1.00 89.38 89 PRO A N 1
ATOM 677 C CA . PRO A 1 89 ? 1.622 -3.795 -12.316 1.00 89.38 89 PRO A CA 1
ATOM 678 C C . PRO A 1 89 ? 1.922 -2.700 -13.351 1.00 89.38 89 PRO A C 1
ATOM 680 O O . PRO A 1 89 ? 1.323 -2.652 -14.423 1.00 89.38 89 PRO A O 1
ATOM 683 N N . ALA A 1 90 ? 2.885 -1.834 -13.043 1.00 86.12 90 ALA A N 1
ATOM 684 C CA . ALA A 1 90 ? 3.382 -0.794 -13.937 1.00 86.12 90 ALA A CA 1
ATOM 685 C C . ALA A 1 90 ? 4.847 -0.479 -13.596 1.00 86.12 90 ALA A C 1
ATOM 687 O O . ALA A 1 90 ? 5.354 -0.909 -12.563 1.00 86.12 90 ALA A O 1
ATOM 688 N N . LEU A 1 91 ? 5.519 0.298 -14.446 1.00 83.88 91 LEU A N 1
ATOM 689 C CA . LEU A 1 91 ? 6.887 0.790 -14.216 1.00 83.88 91 LEU A CA 1
ATOM 690 C C . LEU A 1 91 ? 8.008 -0.280 -14.158 1.00 83.88 91 LEU A C 1
ATOM 692 O O . LEU A 1 91 ? 9.133 0.080 -13.811 1.00 83.88 91 LEU A O 1
ATOM 696 N N . GLY A 1 92 ? 7.747 -1.530 -14.578 1.00 65.00 92 GLY A N 1
ATOM 697 C CA . GLY A 1 92 ? 8.774 -2.554 -14.859 1.00 65.00 92 GLY A CA 1
ATOM 698 C C . GLY A 1 92 ? 8.683 -3.817 -14.016 1.00 65.00 92 GLY A C 1
ATOM 699 O O . GLY A 1 92 ? 8.980 -3.737 -12.804 1.00 65.00 92 GLY A O 1
#

Secondary structure (DSSP, 8-state):
--TT-----HHHHHHHHHHH-GGGTTS-EEE-S---SSEEEEEETTTEEEEEESSTTTHHHHHHHHHHHHHHHHH-SS--------PPP---

Radius of gyration: 13.85 Å; chains: 1; bounding box: 37×31×29 Å

Foldseek 3Di:
DDPAFDPDDQVVVLVQCCVFPVVQNPWDWAWDPDDDPFWTWIDTHDPDIDTHGGHPPSVVVVVVCVVCVVVCCVPDPDDDDDDPDDGDDDDD

Sequence (92 aa):
MHKNELKQNSTLVAGLIAVQFPQYSELPLQPLAASGSSNRLYRLGNDLLVRLPTQPGGGASIIKEQAWQPVLQEHLPVEIPQIIAVGEPALG

pLDDT: mean 86.57, std 11.81, range [45.62, 96.75]